Protein AF-A0A316L6I7-F1 (afdb_monomer)

Foldseek 3Di:
DVVVVVVVVVVVVVVVVVVVVVVVVVVVVVVLVVQVVVLVVLLFVLVLVCVVVVVDDAKDFLLSSVVVVSDDFRARPPVRHTDPRRFIWGDDPPGIDTDDPPDD

pLDDT: mean 89.16, std 12.12, range [33.31, 97.38]

Radius of gyration: 22.86 Å; Cα contacts (8 Å, |Δi|>4): 91; chains: 1; bounding box: 45×28×68 Å

Mean predicted aligned error: 7.5 Å

Solvent-accessible surface area (backbone atoms only — not comparable to full-atom values): 6026 Å² total; per-residue (Å²): 116,68,74,60,54,56,50,53,51,48,54,53,53,52,52,51,50,52,53,50,54,54,49,52,54,50,53,53,49,53,53,50,53,52,48,50,49,54,55,53,49,53,51,37,52,28,51,48,53,34,44,74,71,67,78,46,70,75,74,43,35,46,44,57,34,40,80,70,67,56,40,74,93,51,57,35,82,82,83,68,42,74,50,69,46,76,47,42,35,31,74,56,96,91,44,67,43,69,56,74,80,83,74,130

Secondary structure (DSSP, 8-state):
-HHHHHHHHHHHHHHHHHHHHHHHHHHHHHHHHHHHHHHHHHHHHHHHHHHHTTS--SSEEHHHHHHTTSS---B-TTT-SBP-TT-EEEEETTEEEEPPP---

Structure (mmCIF, N/CA/C/O backbone):
data_AF-A0A316L6I7-F1
#
_entry.id   AF-A0A316L6I7-F1
#
loop_
_atom_site.group_PDB
_atom_site.id
_atom_site.type_symbol
_atom_site.label_atom_id
_atom_site.label_alt_id
_atom_site.label_comp_id
_atom_site.label_asym_id
_atom_site.label_entity_id
_atom_site.label_seq_id
_atom_site.pdbx_PDB_ins_code
_atom_site.Cartn_x
_atom_site.Cartn_y
_atom_site.Cartn_z
_atom_site.occupancy
_atom_site.B_iso_or_equiv
_atom_site.auth_seq_id
_atom_site.auth_comp_id
_atom_site.auth_asym_id
_atom_site.auth_atom_id
_atom_site.pdbx_PDB_model_num
ATOM 1 N N . MET A 1 1 ? 29.129 5.924 -52.779 1.00 50.44 1 MET A N 1
ATOM 2 C CA . MET A 1 1 ? 27.791 6.337 -52.286 1.00 50.44 1 MET A CA 1
ATOM 3 C C . MET A 1 1 ? 27.074 5.269 -51.449 1.00 50.44 1 MET A C 1
ATOM 5 O O . MET A 1 1 ? 26.444 5.650 -50.474 1.00 50.44 1 MET A O 1
ATOM 9 N N . ALA A 1 2 ? 27.221 3.964 -51.723 1.00 57.81 2 ALA A N 1
ATOM 10 C CA . ALA A 1 2 ? 26.564 2.892 -50.949 1.00 57.81 2 ALA A CA 1
ATOM 11 C C . ALA A 1 2 ? 26.922 2.856 -49.442 1.00 57.81 2 ALA A C 1
ATOM 13 O O . ALA A 1 2 ? 26.045 2.737 -48.593 1.00 57.81 2 ALA A O 1
ATOM 14 N N . LYS A 1 3 ? 28.203 3.053 -49.088 1.00 58.34 3 LYS A N 1
ATOM 15 C CA . LYS A 1 3 ? 28.689 2.988 -47.693 1.00 58.34 3 LYS A CA 1
ATOM 16 C C . LYS A 1 3 ? 28.059 4.044 -46.764 1.00 58.34 3 LYS A C 1
ATOM 18 O O . LYS A 1 3 ? 27.843 3.774 -45.590 1.00 58.34 3 LYS A O 1
ATOM 23 N N . ARG A 1 4 ? 27.730 5.231 -47.297 1.00 61.41 4 ARG A N 1
ATOM 24 C CA . ARG A 1 4 ? 27.094 6.331 -46.546 1.00 61.41 4 ARG A CA 1
ATOM 25 C C . ARG A 1 4 ? 25.594 6.089 -46.344 1.00 61.41 4 ARG A C 1
ATOM 27 O O . ARG A 1 4 ? 25.068 6.426 -45.292 1.00 61.41 4 ARG A O 1
ATOM 34 N N . ASN A 1 5 ? 24.937 5.451 -47.316 1.00 67.00 5 ASN A N 1
ATOM 35 C CA . ASN A 1 5 ? 23.521 5.089 -47.234 1.00 67.00 5 ASN A CA 1
ATOM 36 C C . ASN A 1 5 ? 23.276 3.993 -46.184 1.00 67.00 5 ASN A C 1
ATOM 38 O O . ASN A 1 5 ? 22.356 4.102 -45.382 1.00 67.00 5 ASN A O 1
ATOM 42 N N . ASN A 1 6 ? 24.166 2.996 -46.118 1.00 74.75 6 ASN A N 1
ATOM 43 C CA . ASN A 1 6 ? 24.100 1.939 -45.103 1.00 74.75 6 ASN A CA 1
ATOM 44 C 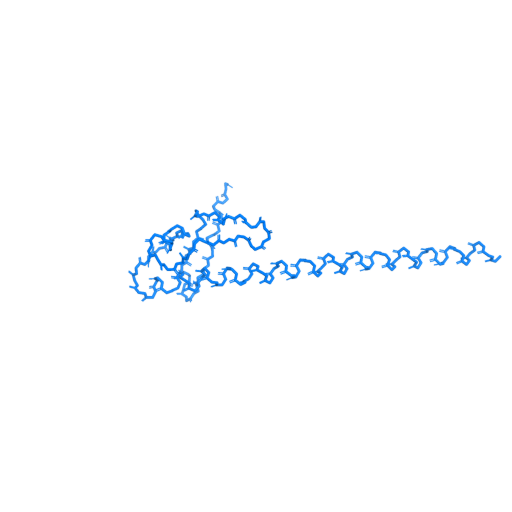C . ASN A 1 6 ? 24.364 2.468 -43.684 1.00 74.75 6 ASN A C 1
ATOM 46 O O . ASN A 1 6 ? 23.799 1.951 -42.726 1.00 74.75 6 ASN A O 1
ATOM 50 N N . LEU A 1 7 ? 25.191 3.511 -43.540 1.00 82.56 7 LEU A N 1
ATOM 51 C CA . LEU A 1 7 ? 25.463 4.141 -42.247 1.00 82.56 7 LEU A CA 1
ATOM 52 C C . LEU A 1 7 ? 24.261 4.953 -41.740 1.00 82.56 7 LEU A C 1
ATOM 54 O O . LEU A 1 7 ? 23.898 4.827 -40.576 1.00 82.56 7 LEU A O 1
ATOM 58 N N . ILE A 1 8 ? 23.601 5.720 -42.614 1.00 85.75 8 ILE A N 1
ATOM 59 C CA . ILE A 1 8 ? 22.376 6.463 -42.266 1.00 85.75 8 ILE A CA 1
ATOM 60 C C . ILE A 1 8 ? 21.237 5.495 -41.915 1.00 85.75 8 ILE A C 1
ATOM 62 O O . ILE A 1 8 ? 20.563 5.686 -40.905 1.00 85.75 8 ILE A O 1
ATOM 66 N N . LEU A 1 9 ? 21.065 4.427 -42.703 1.00 87.50 9 LEU A N 1
ATOM 67 C CA . LEU A 1 9 ? 20.079 3.380 -42.428 1.00 87.50 9 LEU A CA 1
ATOM 68 C C . LEU A 1 9 ? 20.345 2.699 -41.074 1.00 87.50 9 LEU A C 1
ATOM 70 O O . LEU A 1 9 ? 19.419 2.498 -40.296 1.00 87.50 9 LEU A O 1
ATOM 74 N N . SER A 1 10 ? 21.610 2.392 -40.772 1.00 86.50 10 SER A N 1
ATOM 75 C CA . SER A 1 10 ? 22.004 1.785 -39.496 1.00 86.50 10 SER A CA 1
ATOM 76 C C . SER A 1 10 ? 21.688 2.694 -38.303 1.00 86.50 10 SER A C 1
ATOM 78 O O . SER A 1 10 ? 21.069 2.246 -37.341 1.00 86.50 10 SER A O 1
ATOM 80 N N . ILE A 1 11 ? 22.015 3.990 -38.388 1.00 89.81 11 ILE A N 1
ATOM 81 C CA . ILE A 1 11 ? 21.686 4.966 -37.335 1.00 89.81 11 ILE A CA 1
ATOM 82 C C . ILE A 1 11 ? 20.171 5.041 -37.119 1.00 89.81 11 ILE A C 1
ATOM 84 O O . ILE A 1 11 ? 19.720 5.027 -35.977 1.00 89.81 11 ILE A O 1
ATOM 88 N N . PHE A 1 12 ? 19.386 5.071 -38.196 1.00 91.19 12 PHE A N 1
ATOM 89 C CA . PHE A 1 12 ? 17.926 5.120 -38.117 1.00 91.19 12 PHE A CA 1
ATOM 90 C C . PHE A 1 12 ? 17.318 3.867 -37.465 1.00 91.19 12 PHE A C 1
ATOM 92 O O . PHE A 1 12 ? 16.391 3.961 -36.664 1.00 91.19 12 PHE A O 1
ATOM 99 N N . LEU A 1 13 ? 17.859 2.682 -37.756 1.00 91.00 13 LEU A N 1
ATOM 100 C CA . LEU A 1 13 ? 17.411 1.441 -37.119 1.00 91.00 13 LEU A CA 1
ATOM 101 C C . LEU A 1 13 ? 17.773 1.398 -35.628 1.00 91.00 13 LEU A C 1
ATOM 103 O O . LEU A 1 13 ? 16.959 0.964 -34.814 1.00 91.00 13 LEU A O 1
ATOM 107 N N . ILE A 1 14 ? 18.960 1.888 -35.257 1.00 91.31 14 ILE A N 1
ATOM 108 C CA . ILE A 1 14 ? 19.386 1.976 -33.854 1.00 91.31 14 ILE A CA 1
ATOM 109 C C . ILE A 1 14 ? 18.479 2.935 -33.077 1.00 91.31 14 ILE A C 1
ATOM 111 O O . ILE A 1 14 ? 18.022 2.586 -31.988 1.00 91.31 14 ILE A O 1
ATOM 115 N N . THR A 1 15 ? 18.170 4.113 -33.626 1.00 88.88 15 THR A N 1
ATOM 116 C CA . THR A 1 15 ? 17.300 5.083 -32.945 1.00 88.88 15 THR A CA 1
ATOM 117 C C . THR A 1 15 ? 15.887 4.542 -32.761 1.00 88.88 15 THR A C 1
ATOM 119 O O . THR A 1 15 ? 15.358 4.627 -31.654 1.00 88.88 15 THR A O 1
ATOM 122 N N . ILE A 1 16 ? 15.297 3.915 -33.785 1.00 92.12 16 ILE A N 1
ATOM 123 C CA . ILE A 1 16 ? 13.991 3.247 -33.663 1.00 92.12 16 ILE A CA 1
ATOM 124 C C . ILE A 1 16 ? 14.025 2.178 -32.571 1.00 92.12 16 ILE A C 1
ATOM 126 O O . ILE A 1 16 ? 13.124 2.134 -31.737 1.00 92.12 16 ILE A O 1
ATOM 130 N N . SER A 1 17 ? 15.070 1.348 -32.541 1.00 89.38 17 SER A N 1
ATOM 131 C CA . SER A 1 17 ? 15.207 0.290 -31.537 1.00 89.38 17 SER A CA 1
ATOM 132 C C . SER A 1 17 ? 15.236 0.855 -30.110 1.00 89.38 17 SER A C 1
ATOM 134 O O . SER A 1 17 ? 14.528 0.363 -29.232 1.00 89.38 17 SER A O 1
ATOM 136 N N . ILE A 1 18 ? 15.957 1.960 -29.887 1.00 90.31 18 ILE A N 1
ATOM 137 C CA . ILE A 1 18 ? 15.984 2.655 -28.589 1.00 90.31 18 ILE A CA 1
ATOM 138 C C . ILE A 1 18 ? 14.588 3.172 -28.210 1.00 90.31 18 ILE A C 1
ATOM 140 O O . ILE A 1 18 ? 14.142 2.954 -27.083 1.00 90.31 18 ILE A O 1
ATOM 144 N N . PHE A 1 19 ? 13.868 3.818 -29.135 1.00 88.81 19 PHE A N 1
ATOM 145 C CA . PHE A 1 19 ? 12.515 4.318 -28.859 1.00 88.81 19 PHE A CA 1
ATOM 146 C C . PHE A 1 19 ? 11.520 3.194 -28.548 1.00 88.81 19 PHE A C 1
ATOM 148 O O . PHE A 1 19 ? 10.697 3.348 -27.644 1.00 88.81 19 PHE A O 1
ATOM 155 N N . LEU A 1 20 ? 11.618 2.055 -29.239 1.00 88.88 20 LEU A N 1
ATOM 156 C CA . LEU A 1 20 ? 10.786 0.882 -28.965 1.00 88.88 20 LEU A CA 1
ATOM 157 C C . LEU A 1 20 ? 11.048 0.322 -27.560 1.00 88.88 20 LEU A C 1
ATOM 159 O O . LEU A 1 20 ? 10.097 0.083 -26.816 1.00 88.88 20 LEU A O 1
ATOM 163 N N . LEU A 1 21 ? 12.316 0.183 -27.158 1.00 87.38 21 LEU A N 1
ATOM 164 C CA . LEU A 1 21 ? 12.684 -0.296 -25.819 1.00 87.38 21 LEU A CA 1
ATOM 165 C C . LEU A 1 21 ? 12.166 0.632 -24.709 1.00 8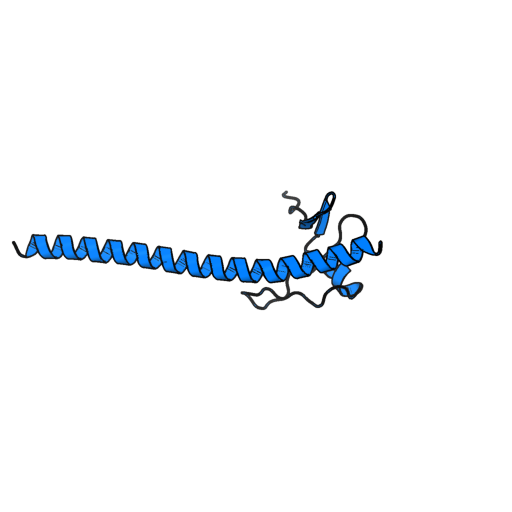7.38 21 LEU A C 1
ATOM 167 O O . LEU A 1 21 ? 11.619 0.160 -23.709 1.00 87.38 21 LEU A O 1
ATOM 171 N N . LEU A 1 22 ? 12.288 1.951 -24.892 1.00 86.50 22 LEU A N 1
ATOM 172 C CA . LEU A 1 22 ? 11.763 2.935 -23.939 1.00 86.50 22 LEU A CA 1
ATOM 173 C C . LEU A 1 22 ? 10.233 2.878 -23.839 1.00 86.50 22 LEU A C 1
ATOM 175 O O . LEU A 1 22 ? 9.690 2.947 -22.733 1.00 86.50 22 LEU A O 1
ATOM 179 N N . GLY A 1 23 ? 9.546 2.723 -24.974 1.00 85.00 23 GLY A N 1
ATOM 180 C CA . GLY A 1 23 ? 8.091 2.592 -25.030 1.00 85.00 23 GLY A CA 1
ATOM 181 C C . GLY A 1 23 ? 7.589 1.369 -24.263 1.00 85.00 23 GLY A C 1
ATOM 182 O O . GLY A 1 23 ? 6.742 1.508 -23.383 1.00 85.00 23 GLY A O 1
ATOM 183 N N . ILE A 1 24 ? 8.172 0.195 -24.526 1.00 86.38 24 ILE A N 1
ATOM 184 C CA . ILE A 1 24 ? 7.809 -1.064 -23.853 1.00 86.38 24 ILE A CA 1
ATOM 185 C C . ILE A 1 24 ? 8.008 -0.946 -22.337 1.00 86.38 24 ILE A C 1
ATOM 187 O O . ILE A 1 24 ? 7.108 -1.284 -21.568 1.00 86.38 24 ILE A O 1
ATOM 191 N N . ASN A 1 25 ? 9.152 -0.410 -21.898 1.00 85.94 25 ASN A N 1
ATOM 192 C CA . ASN A 1 25 ? 9.441 -0.244 -20.474 1.00 85.94 25 ASN A CA 1
ATOM 193 C C . ASN A 1 25 ? 8.416 0.671 -19.783 1.00 85.94 25 ASN A C 1
ATOM 195 O O . ASN A 1 25 ? 7.951 0.370 -18.685 1.00 85.94 25 ASN A O 1
ATOM 199 N N . LYS A 1 26 ? 8.019 1.773 -20.435 1.00 87.62 26 LYS A N 1
ATOM 200 C CA . LYS A 1 26 ? 6.988 2.672 -19.902 1.00 87.62 26 LYS A CA 1
ATOM 201 C C . LYS A 1 26 ? 5.632 1.979 -19.787 1.00 87.62 26 LYS A C 1
ATOM 203 O O . LYS A 1 26 ? 4.971 2.140 -18.768 1.00 87.62 26 LYS A O 1
ATOM 208 N N . THR A 1 27 ? 5.230 1.209 -20.795 1.00 88.62 27 THR A N 1
ATOM 209 C CA . THR A 1 27 ? 3.951 0.487 -20.779 1.00 88.62 27 THR A CA 1
ATOM 210 C C . THR A 1 27 ? 3.903 -0.575 -19.684 1.00 88.62 27 THR A C 1
ATOM 212 O O . THR A 1 27 ? 2.892 -0.680 -18.997 1.00 88.62 27 THR A O 1
ATOM 215 N N . ILE A 1 28 ? 4.987 -1.330 -19.480 1.00 85.19 28 ILE A N 1
ATOM 216 C CA . ILE A 1 28 ? 5.059 -2.334 -18.407 1.00 85.19 28 ILE A CA 1
ATOM 217 C C . ILE A 1 28 ? 4.950 -1.659 -17.036 1.00 85.19 28 ILE A C 1
ATOM 219 O O . ILE A 1 28 ? 4.161 -2.098 -16.203 1.00 85.19 28 ILE A O 1
ATOM 223 N N . LYS A 1 29 ? 5.686 -0.562 -16.822 1.00 86.81 29 LYS A N 1
ATOM 224 C CA . LYS A 1 29 ? 5.612 0.207 -15.572 1.00 86.81 29 LYS A CA 1
ATOM 225 C C . LYS A 1 29 ? 4.215 0.773 -15.323 1.00 86.81 29 LYS A C 1
ATOM 227 O O . LYS A 1 29 ? 3.683 0.572 -14.244 1.00 86.81 29 LYS A O 1
ATOM 232 N N . ASP A 1 30 ? 3.590 1.392 -16.325 1.00 90.88 30 ASP A N 1
ATOM 233 C CA . ASP A 1 30 ? 2.223 1.926 -16.200 1.00 90.88 30 ASP A CA 1
ATOM 234 C C . ASP A 1 30 ? 1.201 0.826 -15.877 1.00 90.88 30 ASP A C 1
ATOM 236 O O . ASP A 1 30 ? 0.315 1.009 -15.043 1.00 90.88 30 ASP A O 1
ATOM 240 N N . HIS A 1 31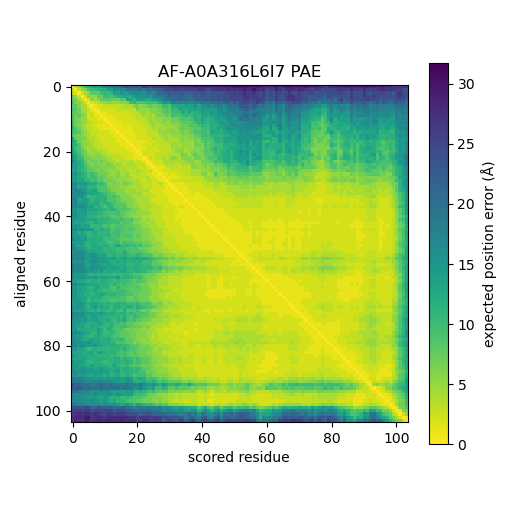 ? 1.345 -0.348 -16.495 1.00 87.94 31 HIS A N 1
ATOM 241 C CA . HIS A 1 31 ? 0.490 -1.493 -16.205 1.00 87.94 31 HIS A CA 1
ATOM 242 C C . HIS A 1 31 ? 0.650 -1.971 -14.753 1.00 87.94 31 HIS A C 1
ATOM 244 O O . HIS A 1 31 ? -0.345 -2.173 -14.058 1.00 87.94 31 HIS A O 1
ATOM 250 N N . HIS A 1 32 ? 1.890 -2.105 -14.283 1.00 90.56 32 HIS A N 1
ATOM 251 C CA . HIS A 1 32 ? 2.206 -2.472 -12.903 1.00 90.56 32 HIS A CA 1
ATOM 252 C C . HIS A 1 32 ? 1.698 -1.433 -11.892 1.00 90.56 32 HIS A C 1
ATOM 254 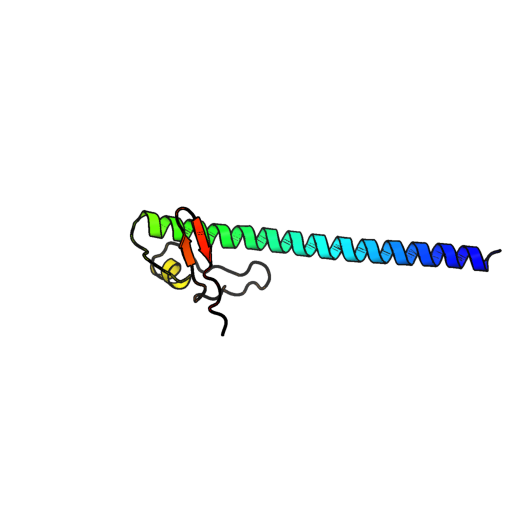O O . HIS A 1 32 ? 1.018 -1.795 -10.932 1.00 90.56 32 HIS A O 1
ATOM 260 N N . ASP A 1 33 ? 1.922 -0.143 -12.143 1.00 91.00 33 ASP A N 1
ATOM 261 C CA . ASP A 1 33 ? 1.458 0.947 -11.277 1.00 91.00 33 ASP A CA 1
ATOM 262 C C . ASP A 1 33 ? -0.071 0.959 -11.156 1.00 91.00 33 ASP A C 1
ATOM 264 O O . ASP A 1 33 ? -0.624 1.143 -10.067 1.00 91.00 33 ASP A O 1
ATOM 268 N N . ARG A 1 34 ? -0.782 0.704 -12.261 1.00 93.19 34 ARG A N 1
ATOM 269 C CA . ARG A 1 34 ? -2.247 0.584 -12.264 1.00 93.19 34 ARG A CA 1
ATOM 270 C C . ARG A 1 34 ? -2.727 -0.594 -11.431 1.00 93.19 34 ARG A C 1
ATOM 272 O O . ARG A 1 34 ? -3.689 -0.451 -10.678 1.00 93.19 34 ARG A O 1
ATOM 279 N N . GLN A 1 35 ? -2.061 -1.739 -11.542 1.00 91.94 35 GLN A N 1
ATOM 280 C CA . GLN A 1 35 ? -2.392 -2.913 -10.743 1.00 91.94 35 GLN A CA 1
ATOM 281 C C . GLN A 1 35 ? -2.177 -2.661 -9.246 1.00 91.94 35 GLN A C 1
ATOM 283 O O . GLN A 1 35 ? -3.081 -2.927 -8.451 1.00 91.94 35 GLN A O 1
ATOM 288 N N . TYR A 1 36 ? -1.042 -2.072 -8.862 1.00 93.69 36 TYR A N 1
ATOM 289 C CA . TYR A 1 36 ? -0.790 -1.684 -7.473 1.00 93.69 36 TYR A CA 1
ATOM 290 C C . TYR A 1 36 ? -1.796 -0.659 -6.962 1.00 93.69 36 TYR A C 1
ATOM 292 O O . TYR A 1 36 ? -2.283 -0.783 -5.842 1.00 93.69 36 TYR A O 1
ATOM 300 N N . THR A 1 37 ? -2.168 0.319 -7.791 1.00 94.69 37 THR A N 1
ATOM 301 C CA . THR A 1 37 ? -3.164 1.336 -7.431 1.00 94.69 37 THR A CA 1
ATOM 302 C C . THR A 1 37 ? -4.484 0.701 -7.001 1.00 94.69 37 THR A C 1
ATOM 304 O O . THR A 1 37 ? -5.065 1.116 -6.001 1.00 94.69 37 THR A O 1
ATOM 307 N N . VAL A 1 38 ? -4.955 -0.331 -7.707 1.00 94.25 38 VAL A N 1
ATOM 308 C CA . VAL A 1 38 ? -6.191 -1.042 -7.342 1.00 94.25 38 VAL A CA 1
ATOM 309 C C . VAL A 1 38 ? -6.060 -1.716 -5.976 1.00 94.25 38 VAL A C 1
ATOM 311 O O . VAL A 1 38 ? -6.932 -1.540 -5.123 1.00 94.25 38 VAL A O 1
ATOM 314 N N . VAL A 1 39 ? -4.968 -2.450 -5.750 1.00 95.62 39 VAL A N 1
ATOM 315 C CA . VAL A 1 39 ? -4.736 -3.168 -4.488 1.00 95.62 39 VAL A CA 1
ATOM 316 C C . VAL A 1 39 ? -4.606 -2.187 -3.321 1.00 95.62 39 VAL A C 1
ATOM 318 O O . VAL A 1 39 ? -5.313 -2.313 -2.323 1.00 95.62 39 VAL A O 1
ATOM 321 N N . TYR A 1 40 ? -3.789 -1.146 -3.466 1.00 95.00 40 TYR A N 1
ATOM 322 C CA . TYR A 1 40 ? -3.591 -0.137 -2.428 1.00 95.00 40 TYR A CA 1
ATOM 323 C C . TYR A 1 40 ? -4.843 0.688 -2.139 1.00 95.00 40 TYR A C 1
ATOM 325 O O . TYR A 1 40 ? -5.095 1.019 -0.981 1.00 95.00 40 TYR A O 1
ATOM 333 N N . ASN A 1 41 ? -5.667 0.983 -3.144 1.00 95.81 41 ASN A N 1
ATOM 334 C CA . ASN A 1 41 ? -6.950 1.640 -2.910 1.00 95.81 41 ASN A CA 1
ATOM 335 C C . ASN A 1 41 ? -7.912 0.735 -2.134 1.00 95.81 41 ASN A C 1
ATOM 337 O O . ASN A 1 41 ? -8.580 1.217 -1.223 1.00 95.81 41 ASN A O 1
ATOM 341 N N . LYS A 1 42 ? -7.943 -0.573 -2.430 1.00 95.81 42 LYS A N 1
ATOM 342 C CA . LYS A 1 42 ? -8.743 -1.539 -1.659 1.00 95.81 42 LYS A CA 1
ATOM 343 C C . LYS A 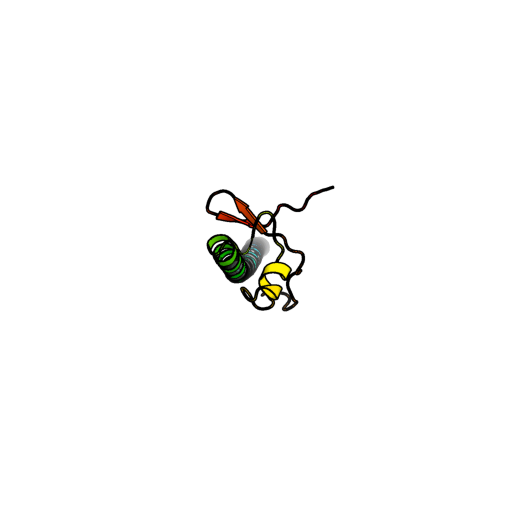1 42 ? -8.317 -1.556 -0.187 1.00 95.81 42 LYS A C 1
ATOM 345 O O . LYS A 1 42 ? -9.174 -1.481 0.689 1.00 95.81 42 LYS A O 1
ATOM 350 N N . ILE A 1 43 ? -7.010 -1.582 0.078 1.00 97.06 43 ILE A N 1
ATOM 351 C CA . ILE A 1 43 ? -6.457 -1.530 1.441 1.00 97.06 43 ILE A CA 1
ATOM 352 C C . ILE A 1 43 ? -6.864 -0.229 2.149 1.00 97.06 43 ILE A C 1
ATOM 354 O O . ILE A 1 43 ? -7.362 -0.258 3.274 1.00 97.06 43 ILE A O 1
ATOM 358 N N . LYS A 1 44 ? -6.696 0.922 1.487 1.00 96.50 44 LYS A N 1
ATOM 359 C CA . LYS A 1 44 ? -7.037 2.232 2.062 1.00 96.50 44 LYS A CA 1
ATOM 360 C C . LYS A 1 44 ? -8.524 2.377 2.365 1.00 96.50 44 LYS A C 1
ATOM 362 O O . LYS A 1 44 ? -8.871 2.929 3.406 1.00 96.50 44 LYS A O 1
ATOM 367 N N . GLU A 1 45 ? -9.406 1.884 1.498 1.00 96.25 45 GLU A N 1
ATOM 368 C CA . GLU A 1 45 ? -10.850 1.917 1.754 1.00 96.25 45 GLU A CA 1
ATOM 369 C C . GLU A 1 45 ? -11.248 0.977 2.905 1.00 96.25 45 GLU A C 1
ATOM 371 O O . GLU A 1 45 ? -12.078 1.358 3.731 1.00 96.25 45 GLU A O 1
ATOM 376 N N . ALA A 1 46 ? -10.609 -0.192 3.038 1.00 97.06 46 ALA A N 1
ATOM 377 C CA . ALA A 1 46 ? -10.805 -1.079 4.188 1.00 97.06 46 ALA A CA 1
ATOM 378 C C . ALA A 1 46 ? -10.383 -0.408 5.508 1.00 97.06 46 ALA A C 1
ATOM 380 O O . ALA A 1 46 ? -11.157 -0.368 6.467 1.00 97.06 46 ALA A O 1
ATOM 381 N N . ALA A 1 47 ? -9.199 0.208 5.534 1.00 96.88 47 ALA A N 1
ATOM 382 C CA . ALA A 1 47 ? -8.728 0.982 6.680 1.00 96.88 47 ALA A CA 1
ATOM 383 C C . ALA A 1 47 ? -9.673 2.139 7.020 1.00 96.88 47 ALA A C 1
ATOM 385 O O . ALA A 1 47 ? -10.061 2.320 8.173 1.00 96.88 47 ALA A O 1
ATOM 386 N N . LYS A 1 48 ? -10.107 2.900 6.012 1.00 96.44 48 LYS A N 1
ATOM 387 C CA . LYS A 1 48 ? -11.060 4.001 6.179 1.00 96.44 48 LYS A CA 1
ATOM 388 C C . LYS A 1 48 ? -12.367 3.529 6.805 1.00 96.44 48 LYS A C 1
ATOM 390 O O . LYS A 1 48 ? -12.855 4.195 7.715 1.00 96.44 48 LYS A O 1
ATOM 395 N N . ALA A 1 49 ? -12.906 2.392 6.365 1.00 96.44 49 ALA A N 1
ATOM 396 C CA . ALA A 1 49 ? -14.092 1.797 6.968 1.00 96.44 49 ALA A CA 1
ATOM 397 C C . ALA A 1 49 ? -13.857 1.435 8.447 1.00 96.44 49 ALA A C 1
ATOM 399 O O . ALA A 1 49 ? -14.713 1.730 9.282 1.00 96.44 49 ALA A O 1
ATOM 400 N N . CYS A 1 50 ? -12.685 0.886 8.785 1.00 96.88 50 CYS A N 1
ATOM 401 C CA . CYS A 1 50 ? -12.324 0.572 10.169 1.00 96.88 50 CYS A CA 1
ATOM 402 C C . CYS A 1 50 ? -12.241 1.829 11.058 1.00 96.88 50 CYS A C 1
ATOM 404 O O . CYS A 1 50 ? -12.843 1.877 12.133 1.00 96.88 50 CYS A O 1
ATOM 406 N N . TYR A 1 51 ? -11.578 2.895 10.589 1.00 96.00 51 TYR A N 1
ATOM 407 C CA . TYR A 1 51 ? -11.516 4.173 11.314 1.00 96.00 51 TYR A CA 1
ATOM 408 C C . TYR A 1 51 ? -12.885 4.856 11.435 1.00 96.00 51 TYR A C 1
ATOM 410 O O . TYR A 1 51 ? -13.160 5.512 12.436 1.00 96.00 51 TYR A O 1
ATOM 418 N N . GLN A 1 52 ? -13.748 4.749 10.420 1.00 94.69 52 GLN A N 1
ATOM 419 C CA . GLN A 1 52 ? -15.092 5.340 10.452 1.00 94.69 52 GLN A CA 1
ATOM 420 C C . GLN A 1 52 ? -16.000 4.680 11.490 1.00 94.69 52 GLN A C 1
ATOM 422 O O . GLN A 1 52 ? -16.844 5.357 12.072 1.00 94.69 52 GLN A O 1
ATOM 427 N N . LYS A 1 53 ? -15.811 3.382 11.735 1.00 95.94 53 LYS A N 1
ATOM 428 C CA . LYS A 1 53 ? -16.522 2.630 12.775 1.00 95.94 53 LYS A CA 1
ATOM 429 C C . LYS A 1 53 ? -15.876 2.739 14.161 1.00 95.94 53 LYS A C 1
ATOM 431 O O . LYS A 1 53 ? -16.378 2.126 15.094 1.00 95.94 53 LYS A O 1
ATOM 436 N N . ALA A 1 54 ? -14.799 3.519 14.296 1.00 93.94 54 ALA A N 1
ATOM 437 C CA . ALA A 1 54 ? -14.003 3.635 15.521 1.00 93.94 54 ALA A CA 1
ATOM 438 C C . ALA A 1 54 ? -13.460 2.282 16.036 1.00 93.94 54 ALA A C 1
ATOM 440 O O . ALA A 1 54 ? -13.246 2.100 17.229 1.00 93.94 54 ALA A O 1
ATOM 441 N N . GLU A 1 55 ? -13.225 1.324 15.132 1.00 95.50 55 GLU A N 1
ATOM 442 C CA . GLU A 1 55 ? -12.634 0.015 15.457 1.00 95.50 55 GLU A CA 1
ATOM 443 C C . GLU A 1 55 ? -11.108 -0.010 15.259 1.00 95.50 55 GLU A C 1
ATOM 445 O O . GLU A 1 55 ? -10.436 -0.951 15.698 1.00 95.50 55 GLU A O 1
ATOM 450 N N . CYS A 1 56 ? -10.576 1.024 14.602 1.00 94.75 56 CYS A N 1
ATOM 451 C CA . CYS A 1 56 ? -9.158 1.298 14.408 1.00 94.75 56 CYS A CA 1
ATOM 452 C C . CYS A 1 56 ? -8.836 2.706 14.920 1.00 94.75 56 CYS A C 1
ATOM 454 O O . CYS A 1 56 ? -9.576 3.653 14.640 1.00 94.75 56 CYS A O 1
ATOM 456 N N . GLU A 1 57 ? -7.708 2.851 15.613 1.00 93.50 57 GLU A N 1
ATOM 457 C CA . GLU A 1 57 ? -7.184 4.121 16.121 1.00 93.50 57 GLU A CA 1
ATOM 458 C C . GLU A 1 57 ? -5.662 4.155 15.954 1.00 93.50 57 GLU A C 1
ATOM 460 O O . GLU A 1 57 ? -5.010 3.117 16.013 1.00 93.50 57 GLU A O 1
ATOM 465 N N . GLY A 1 58 ? -5.093 5.347 15.752 1.00 93.50 58 GLY A N 1
ATOM 466 C CA . GLY A 1 58 ? -3.647 5.507 15.575 1.00 93.50 58 GLY A CA 1
ATOM 467 C C . GLY A 1 58 ? -3.106 4.826 14.314 1.00 93.50 58 GLY A C 1
ATOM 468 O O . GLY A 1 58 ? -3.789 4.772 13.291 1.00 93.50 58 GLY A O 1
ATOM 469 N N . GLU A 1 59 ? -1.864 4.352 14.391 1.00 95.81 59 GLU A N 1
ATOM 470 C CA . GLU A 1 59 ? -1.232 3.520 13.362 1.00 95.81 59 GLU A CA 1
ATOM 471 C C . GLU A 1 59 ? -1.768 2.085 13.465 1.00 95.81 59 GLU A C 1
ATOM 473 O O . GLU A 1 59 ? -1.797 1.508 14.552 1.00 95.81 59 GLU A O 1
ATOM 478 N N . ILE A 1 60 ? -2.178 1.514 12.334 1.00 96.38 60 ILE A N 1
ATOM 479 C CA . ILE A 1 60 ? -2.623 0.121 12.226 1.00 96.38 60 ILE A CA 1
ATOM 480 C C . ILE A 1 60 ? -1.807 -0.602 11.165 1.00 96.38 60 ILE A C 1
ATOM 482 O O . ILE A 1 60 ? -1.263 0.010 10.249 1.00 96.38 60 ILE A O 1
ATOM 486 N N . THR A 1 61 ? -1.754 -1.916 11.248 1.00 97.38 61 THR A N 1
ATOM 487 C CA . THR A 1 61 ? -1.120 -2.776 10.255 1.00 97.38 61 THR A CA 1
ATOM 488 C C . THR A 1 61 ? -2.153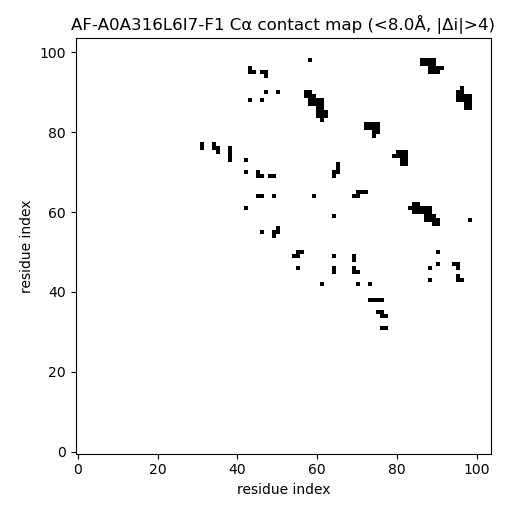 -3.394 9.322 1.00 97.38 61 THR A C 1
ATOM 490 O O . THR A 1 61 ? -3.353 -3.444 9.603 1.00 97.38 61 THR A O 1
ATOM 493 N N . LEU A 1 62 ? -1.680 -3.916 8.197 1.00 96.69 62 LEU A N 1
ATOM 494 C CA . LEU A 1 62 ? -2.497 -4.711 7.291 1.00 96.69 62 LEU A CA 1
ATOM 495 C C . LEU A 1 62 ? -3.069 -5.953 8.000 1.00 96.69 62 LEU A C 1
ATOM 497 O O . LEU A 1 62 ? -4.229 -6.305 7.785 1.00 96.69 62 LEU A O 1
ATOM 501 N N . LYS A 1 63 ? -2.297 -6.547 8.920 1.00 96.81 63 LYS A N 1
ATOM 502 C CA . LYS A 1 63 ? -2.749 -7.630 9.797 1.00 96.81 63 LYS A CA 1
ATOM 503 C C . LYS A 1 63 ? -3.964 -7.243 10.644 1.00 96.81 63 LYS A C 1
ATOM 505 O O . LYS A 1 63 ? -4.891 -8.041 10.746 1.00 96.81 63 LYS A O 1
ATOM 510 N N . ASP A 1 64 ? -4.002 -6.031 11.196 1.00 96.81 64 ASP A N 1
ATOM 511 C CA . ASP A 1 64 ? -5.147 -5.574 11.995 1.00 96.81 64 ASP A CA 1
ATOM 512 C C . ASP A 1 64 ? -6.443 -5.557 11.174 1.00 96.81 64 ASP A C 1
ATOM 514 O O . ASP A 1 64 ? -7.513 -5.889 11.685 1.00 96.81 64 ASP A O 1
ATOM 518 N N . LEU A 1 65 ? -6.356 -5.213 9.885 1.00 97.31 65 LEU A N 1
ATOM 519 C CA . LEU A 1 65 ? -7.505 -5.236 8.977 1.00 97.31 65 LEU A CA 1
ATOM 520 C C . LEU A 1 65 ? -7.974 -6.660 8.673 1.00 97.31 65 LEU A C 1
ATOM 522 O O . LEU A 1 65 ? -9.182 -6.877 8.562 1.00 97.31 65 LEU A O 1
ATOM 526 N N . TYR A 1 66 ? -7.046 -7.612 8.562 1.00 97.00 66 TYR A N 1
ATOM 527 C CA . TYR A 1 66 ? -7.363 -9.029 8.378 1.00 97.00 66 TYR A CA 1
ATOM 528 C C . TYR A 1 66 ? -8.046 -9.608 9.614 1.00 97.00 66 TYR A C 1
ATOM 530 O O . TYR A 1 66 ? -9.133 -10.175 9.520 1.00 97.00 66 TYR A O 1
ATOM 538 N N . ASP A 1 67 ? -7.445 -9.400 10.786 1.00 97.12 67 ASP A N 1
ATOM 539 C CA . ASP A 1 67 ? -7.924 -9.946 12.056 1.00 97.12 67 ASP A CA 1
ATOM 540 C C . ASP A 1 67 ? -9.3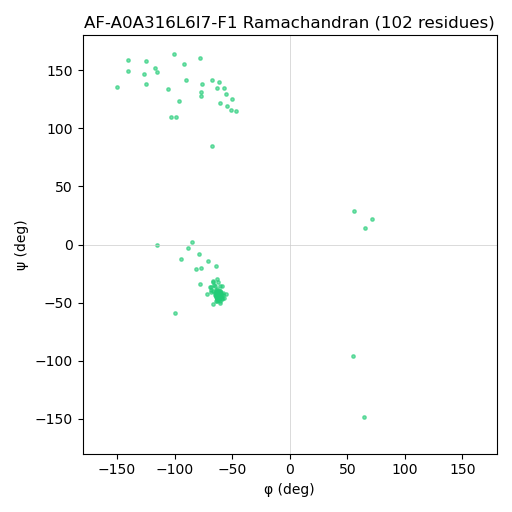15 -9.384 12.422 1.00 97.12 67 ASP A C 1
ATOM 542 O O . ASP A 1 67 ? -10.130 -10.072 13.037 1.00 97.12 67 ASP A O 1
ATOM 546 N N . LYS A 1 68 ? -9.621 -8.150 11.994 1.00 96.19 68 LYS A N 1
ATOM 547 C CA . LYS A 1 68 ? -10.937 -7.504 12.155 1.00 96.19 68 LYS A CA 1
ATOM 548 C C . LYS A 1 68 ? -11.919 -7.791 11.007 1.00 96.19 68 LYS A C 1
ATOM 550 O O . LYS A 1 68 ? -13.056 -7.327 11.058 1.00 96.19 68 LYS A O 1
ATOM 555 N N . GLY A 1 69 ? -11.506 -8.523 9.972 1.00 96.62 69 GLY A N 1
ATOM 556 C CA . GLY A 1 69 ? -12.362 -8.912 8.846 1.00 96.62 69 GLY A CA 1
ATOM 557 C C . GLY A 1 69 ? -12.737 -7.774 7.888 1.00 96.62 69 GLY A C 1
ATOM 558 O O . GLY A 1 69 ? -13.744 -7.871 7.189 1.00 96.62 69 GLY A O 1
ATOM 559 N N . TYR A 1 70 ? -11.958 -6.689 7.844 1.00 96.25 70 TYR A N 1
ATOM 560 C CA . TYR A 1 70 ? -12.157 -5.591 6.883 1.00 96.25 70 TYR A CA 1
ATOM 561 C C . TYR A 1 70 ? -11.566 -5.885 5.509 1.00 96.25 70 TYR A C 1
ATOM 563 O O . TYR A 1 70 ? -11.926 -5.233 4.524 1.00 96.25 70 TYR A O 1
ATOM 571 N N . LEU A 1 71 ? -10.619 -6.814 5.448 1.00 96.56 71 LEU A N 1
ATOM 572 C CA . LEU A 1 71 ? -9.837 -7.094 4.263 1.00 96.56 71 LEU A CA 1
ATOM 573 C C . LEU A 1 71 ? -9.429 -8.571 4.271 1.00 96.56 71 LEU A C 1
ATOM 575 O O . LEU A 1 71 ? -8.997 -9.082 5.297 1.00 96.56 71 LEU A O 1
ATOM 579 N N . ASP A 1 72 ? -9.551 -9.245 3.133 1.00 94.81 72 ASP A N 1
ATOM 580 C CA . ASP A 1 72 ? -8.909 -10.547 2.923 1.00 94.81 72 ASP A CA 1
ATOM 581 C C . ASP A 1 72 ? -7.419 -10.354 2.619 1.00 94.81 72 ASP A C 1
ATOM 583 O O . ASP A 1 72 ? -7.030 -9.281 2.157 1.00 94.81 72 ASP A O 1
ATOM 587 N N . GLU A 1 73 ? -6.600 -11.395 2.786 1.00 94.88 73 GLU A N 1
ATOM 588 C CA . GLU A 1 73 ? -5.163 -11.339 2.493 1.00 94.88 73 GLU A CA 1
ATOM 589 C C . GLU A 1 73 ? -4.880 -10.677 1.129 1.00 94.88 73 GLU A C 1
ATOM 591 O O . GLU A 1 73 ? -5.303 -11.142 0.066 1.00 94.88 73 GLU A O 1
ATOM 596 N N . ALA A 1 74 ? -4.211 -9.525 1.172 1.00 94.94 74 ALA A N 1
ATOM 597 C CA . ALA A 1 74 ? -3.873 -8.756 -0.007 1.00 94.94 74 ALA A CA 1
ATOM 598 C C . ALA A 1 74 ? -2.681 -9.405 -0.710 1.00 94.94 74 ALA A C 1
ATOM 600 O O . ALA A 1 74 ? -1.641 -9.650 -0.104 1.00 94.94 74 ALA A O 1
ATOM 601 N N . ILE A 1 75 ? -2.840 -9.649 -2.006 1.00 95.56 75 ILE A N 1
ATOM 602 C CA . ILE A 1 75 ? -1.837 -10.306 -2.840 1.00 95.56 75 ILE A CA 1
ATOM 603 C C . ILE A 1 75 ? -1.166 -9.267 -3.730 1.00 95.56 75 ILE A C 1
ATOM 605 O O . ILE A 1 75 ? -1.848 -8.459 -4.373 1.00 95.56 75 ILE A O 1
ATOM 609 N N . ASP A 1 76 ? 0.162 -9.309 -3.795 1.00 94.31 76 ASP A N 1
ATOM 610 C CA . ASP A 1 76 ? 0.936 -8.501 -4.722 1.00 94.31 76 ASP A CA 1
ATOM 611 C C . ASP A 1 76 ? 0.516 -8.862 -6.160 1.00 94.31 76 ASP A C 1
ATOM 613 O O . ASP A 1 76 ? 0.583 -10.028 -6.577 1.00 94.31 76 ASP A O 1
ATOM 617 N N . PRO A 1 77 ? 0.040 -7.890 -6.952 1.00 91.75 77 PRO A N 1
ATOM 618 C CA . PRO A 1 77 ? -0.530 -8.185 -8.253 1.00 91.75 77 PRO A CA 1
ATOM 619 C C . PRO A 1 77 ? 0.516 -8.626 -9.287 1.00 91.75 77 PRO A C 1
ATOM 621 O O . PRO A 1 77 ? 0.121 -9.170 -10.323 1.00 91.75 77 PRO A 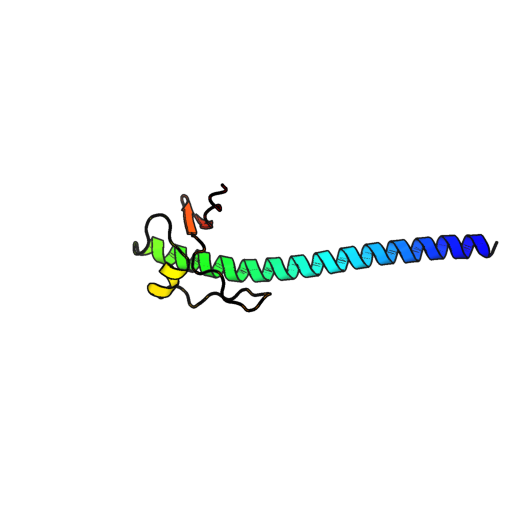O 1
ATOM 624 N N . ILE A 1 78 ? 1.808 -8.435 -9.020 1.00 91.62 78 ILE A N 1
ATOM 625 C CA . ILE A 1 78 ? 2.925 -8.808 -9.889 1.00 91.62 78 ILE A CA 1
ATOM 626 C C . ILE A 1 78 ? 3.537 -10.126 -9.426 1.00 91.62 78 ILE A C 1
ATOM 628 O O . ILE A 1 78 ? 3.546 -11.082 -10.202 1.00 91.62 78 ILE A O 1
ATOM 632 N N . THR A 1 79 ? 4.026 -10.195 -8.184 1.00 94.75 79 THR A N 1
ATOM 633 C CA . THR A 1 79 ? 4.743 -11.375 -7.666 1.00 94.75 79 THR A CA 1
ATOM 634 C C . THR A 1 79 ? 3.803 -12.515 -7.292 1.00 94.75 79 THR A C 1
ATOM 636 O O . THR A 1 79 ? 4.228 -13.666 -7.278 1.00 94.75 79 THR A O 1
ATOM 639 N N . LYS A 1 80 ? 2.515 -12.215 -7.067 1.00 94.50 80 LYS A N 1
ATOM 640 C CA . LYS A 1 80 ? 1.488 -13.159 -6.590 1.00 94.50 80 LYS A CA 1
ATOM 641 C C . LYS A 1 80 ? 1.732 -13.681 -5.176 1.00 94.50 80 LYS A C 1
ATOM 643 O O . LYS A 1 80 ? 1.075 -14.633 -4.762 1.00 94.50 80 LYS A O 1
ATOM 648 N N . GLU A 1 81 ? 2.634 -13.047 -4.442 1.00 95.75 81 GLU A N 1
ATOM 649 C CA . GLU A 1 81 ? 2.902 -13.351 -3.043 1.00 95.75 81 GLU A CA 1
ATOM 650 C C . GLU A 1 81 ? 2.028 -12.478 -2.129 1.00 95.75 81 GLU A C 1
ATOM 652 O O . GLU A 1 81 ? 1.586 -11.400 -2.545 1.00 95.75 81 GLU A O 1
ATOM 657 N N . PRO A 1 82 ? 1.748 -12.916 -0.890 1.00 95.62 82 PRO A N 1
ATOM 658 C CA . PRO A 1 82 ? 1.091 -12.071 0.097 1.00 95.62 82 PRO A CA 1
ATOM 659 C C . PRO A 1 82 ? 1.884 -10.785 0.344 1.00 95.62 82 PRO A C 1
ATOM 661 O O . PRO A 1 82 ? 3.103 -10.815 0.514 1.00 95.62 82 PRO A O 1
ATOM 664 N N . ILE A 1 83 ? 1.185 -9.652 0.387 1.00 94.38 83 ILE A N 1
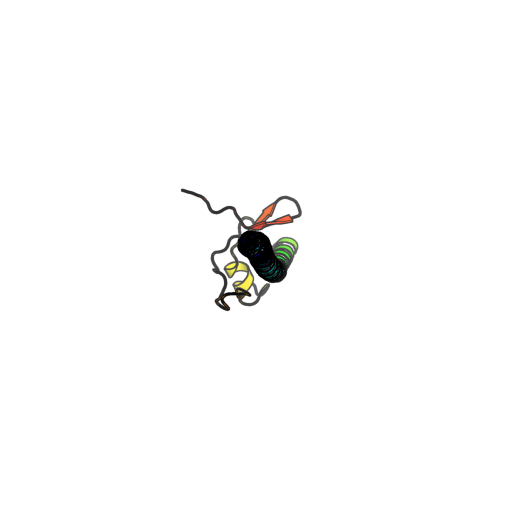ATOM 665 C CA . ILE A 1 83 ? 1.775 -8.380 0.807 1.00 94.38 83 ILE A CA 1
ATOM 666 C C . ILE A 1 83 ? 2.109 -8.474 2.294 1.00 94.38 83 ILE A C 1
ATOM 668 O O . ILE A 1 83 ? 1.331 -9.031 3.073 1.00 94.38 83 ILE A O 1
ATOM 672 N N . ASP A 1 84 ? 3.246 -7.894 2.682 1.00 94.88 84 ASP A N 1
ATOM 673 C CA . ASP A 1 84 ? 3.696 -7.886 4.069 1.00 94.88 84 ASP A CA 1
ATOM 674 C C . ASP A 1 84 ? 2.587 -7.390 5.009 1.00 94.88 84 ASP A C 1
ATOM 676 O O . ASP A 1 84 ? 2.140 -6.243 4.959 1.00 94.88 84 ASP A O 1
ATOM 680 N N . SER A 1 85 ? 2.146 -8.287 5.889 1.00 95.00 85 SER A N 1
ATOM 681 C CA . SER A 1 85 ? 1.098 -8.011 6.866 1.00 95.00 85 SER A CA 1
ATOM 682 C C . SER A 1 85 ? 1.489 -6.930 7.885 1.00 95.00 85 SER A C 1
ATOM 684 O O . SER A 1 85 ? 0.606 -6.341 8.512 1.00 95.00 85 SER A O 1
ATOM 686 N N . SER A 1 86 ? 2.788 -6.636 8.026 1.00 95.44 86 SER A N 1
ATOM 687 C CA . SER A 1 86 ? 3.316 -5.563 8.872 1.00 95.44 86 SER A CA 1
ATOM 688 C C . SER A 1 86 ? 3.192 -4.169 8.244 1.00 95.44 86 SER A C 1
ATOM 690 O O . SER A 1 86 ? 3.416 -3.168 8.928 1.00 95.44 86 SER A O 1
ATOM 692 N N . LEU A 1 87 ? 2.783 -4.086 6.969 1.00 94.75 87 LEU A N 1
ATOM 693 C CA . LEU A 1 87 ? 2.603 -2.826 6.258 1.00 94.75 87 LEU A CA 1
ATOM 694 C C . LEU A 1 87 ? 1.656 -1.905 7.034 1.00 94.75 87 LEU A C 1
ATOM 696 O O . LEU A 1 87 ? 0.490 -2.228 7.272 1.00 94.75 87 LEU A O 1
ATOM 700 N N . CYS A 1 88 ? 2.182 -0.748 7.421 1.00 95.75 88 CYS A N 1
ATOM 701 C CA . CYS A 1 88 ? 1.514 0.188 8.311 1.00 95.75 88 CYS A CA 1
ATOM 702 C C . CYS A 1 88 ? 0.671 1.205 7.534 1.00 95.75 88 CYS A C 1
ATOM 704 O O . CYS A 1 88 ? 1.073 1.718 6.484 1.00 95.75 88 CYS A O 1
ATOM 706 N N . LEU A 1 89 ? -0.492 1.527 8.092 1.00 96.00 89 LEU A N 1
ATOM 707 C CA . LEU A 1 89 ? -1.421 2.549 7.643 1.00 96.00 89 LEU A CA 1
ATOM 708 C C . LEU A 1 89 ? -1.742 3.506 8.786 1.00 96.00 89 LEU A C 1
ATOM 710 O O . LEU A 1 89 ? -1.838 3.120 9.949 1.00 96.00 89 LEU A O 1
ATOM 714 N N . THR A 1 90 ? -1.968 4.764 8.434 1.00 95.75 90 THR A N 1
ATOM 715 C CA . THR A 1 90 ? -2.413 5.782 9.378 1.00 95.75 90 THR A CA 1
ATOM 716 C C . THR A 1 90 ? -3.452 6.691 8.739 1.00 95.75 90 THR A C 1
ATOM 718 O O . THR A 1 90 ? -3.576 6.786 7.511 1.00 95.75 90 THR A O 1
ATOM 721 N N . LYS A 1 91 ? -4.238 7.347 9.588 1.00 93.12 91 LYS A N 1
ATOM 722 C CA . LYS A 1 91 ? -5.215 8.349 9.177 1.00 93.12 91 LYS A CA 1
ATOM 723 C C . LYS A 1 91 ? -4.624 9.740 9.380 1.00 93.12 91 LYS A C 1
ATOM 725 O O . LYS A 1 91 ? -4.518 10.221 10.505 1.00 93.12 91 LYS A O 1
ATOM 730 N N . GLU A 1 92 ? -4.330 10.412 8.277 1.00 90.06 92 GLU A N 1
ATOM 731 C CA . GLU A 1 92 ? -3.911 11.812 8.249 1.00 90.06 92 GLU A CA 1
ATOM 732 C C . GLU A 1 92 ? -5.094 12.677 7.804 1.00 90.06 92 GLU A C 1
ATOM 734 O O . GLU A 1 92 ? -5.535 12.628 6.652 1.00 90.06 92 GLU A O 1
ATOM 739 N N . GLU A 1 93 ? -5.644 13.456 8.738 1.00 85.56 93 GLU A N 1
ATOM 740 C CA . GLU A 1 93 ? -6.842 14.282 8.541 1.00 85.56 93 GLU A CA 1
ATOM 741 C C . GLU A 1 93 ? -8.058 13.470 8.040 1.00 85.56 93 GLU A C 1
ATOM 743 O O . GLU A 1 93 ? -8.804 12.870 8.822 1.00 85.56 93 GLU A O 1
ATOM 748 N N . LYS A 1 94 ? -8.272 13.469 6.718 1.00 82.69 94 LYS A N 1
ATOM 749 C CA . LYS A 1 94 ? -9.369 12.799 6.005 1.00 82.69 94 LYS A CA 1
ATOM 750 C C . LYS A 1 94 ? -8.887 11.688 5.068 1.00 82.69 94 LYS A C 1
ATOM 752 O O . LYS A 1 94 ? -9.725 11.055 4.428 1.00 82.69 94 LYS A O 1
ATOM 757 N N . ASN A 1 95 ? -7.580 11.447 4.984 1.00 89.12 95 ASN A N 1
ATOM 758 C CA . ASN A 1 95 ? -6.979 10.490 4.061 1.00 89.12 95 ASN A CA 1
ATOM 759 C C . ASN A 1 95 ? -6.303 9.344 4.813 1.00 89.12 95 ASN A C 1
ATOM 761 O O . ASN A 1 95 ? -5.781 9.527 5.910 1.00 89.12 95 ASN A O 1
ATOM 765 N N . ILE A 1 96 ? -6.302 8.165 4.192 1.00 94.31 96 ILE A N 1
ATOM 766 C CA . ILE A 1 96 ? -5.507 7.030 4.657 1.00 94.31 96 ILE A CA 1
ATOM 767 C C . ILE A 1 96 ? -4.200 6.995 3.867 1.00 94.31 96 ILE A C 1
ATOM 769 O O . ILE A 1 96 ? -4.204 6.933 2.629 1.00 94.31 96 ILE A O 1
ATOM 773 N N . THR A 1 97 ? -3.087 7.024 4.586 1.00 94.00 97 THR A N 1
ATOM 774 C CA . THR A 1 97 ? -1.728 6.967 4.049 1.00 94.00 97 THR A CA 1
ATOM 775 C C . THR A 1 97 ? -1.028 5.712 4.554 1.00 94.00 97 THR A C 1
ATOM 777 O O . THR A 1 97 ? -1.359 5.182 5.613 1.00 94.00 97 THR A O 1
ATOM 780 N N . PHE A 1 98 ? -0.081 5.203 3.766 1.00 93.12 98 PHE A N 1
ATOM 781 C CA . PHE A 1 98 ? 0.864 4.216 4.279 1.00 93.12 98 PHE A CA 1
ATOM 782 C C . PHE A 1 98 ? 1.889 4.951 5.135 1.00 93.12 98 PHE A C 1
ATOM 784 O O . PHE A 1 98 ? 2.333 6.041 4.757 1.00 93.12 98 PHE A O 1
ATOM 791 N N . CYS A 1 99 ? 2.249 4.370 6.273 1.00 91.44 99 CYS A N 1
ATOM 792 C CA . CYS A 1 99 ? 3.271 4.942 7.135 1.00 91.44 99 CYS A CA 1
ATOM 793 C C . CYS A 1 99 ? 4.587 5.006 6.355 1.00 91.44 99 CYS A C 1
ATOM 795 O O . CYS A 1 99 ? 4.923 4.093 5.598 1.00 91.44 99 CYS A O 1
ATOM 797 N N . LYS A 1 100 ? 5.339 6.095 6.524 1.00 80.50 100 LYS A N 1
ATOM 798 C CA . LYS A 1 100 ? 6.709 6.140 6.012 1.00 80.50 100 LYS A CA 1
ATOM 799 C C . LYS A 1 100 ? 7.498 5.071 6.755 1.00 80.50 100 LYS A C 1
ATOM 801 O O . LYS A 1 100 ? 7.375 4.987 7.978 1.00 80.50 100 LYS A O 1
ATOM 806 N N . GLU A 1 101 ? 8.297 4.281 6.042 1.00 62.53 101 GLU A N 1
ATOM 807 C CA . GLU A 1 101 ? 9.298 3.451 6.706 1.00 62.53 101 GLU A CA 1
ATOM 808 C C . GLU A 1 101 ? 10.084 4.364 7.649 1.00 62.53 101 GLU A C 1
ATOM 810 O O . GLU A 1 101 ? 10.554 5.433 7.242 1.00 62.53 101 GLU A O 1
ATOM 815 N N . LYS A 1 102 ? 10.137 4.000 8.935 1.00 47.00 102 LYS A N 1
ATOM 816 C CA . LYS A 1 102 ? 11.018 4.662 9.894 1.00 47.00 102 LYS A CA 1
ATOM 817 C C . LYS A 1 102 ? 12.433 4.294 9.466 1.00 47.00 102 LYS A C 1
ATOM 819 O O . LYS A 1 102 ? 12.962 3.280 9.901 1.00 47.00 102 LYS A O 1
ATOM 824 N N . GLY A 1 103 ? 12.962 5.068 8.524 1.00 44.00 103 GLY A N 1
ATOM 825 C CA . GLY A 1 103 ? 14.346 4.988 8.103 1.00 44.00 103 GLY A CA 1
ATOM 826 C C . GLY A 1 103 ? 15.238 5.156 9.324 1.00 44.00 103 GLY A C 1
ATOM 827 O O . GLY A 1 103 ? 15.015 6.058 10.134 1.00 44.00 103 GLY A O 1
ATOM 828 N N . GLU A 1 104 ? 16.170 4.219 9.437 1.00 33.31 104 GLU A N 1
ATOM 829 C CA . GLU A 1 104 ? 17.374 4.258 10.267 1.00 33.31 104 GLU A CA 1
ATOM 830 C C . GLU A 1 104 ? 18.088 5.619 10.215 1.00 33.31 104 GLU A C 1
ATOM 832 O O . GLU A 1 104 ? 18.170 6.212 9.110 1.00 33.31 104 GLU A O 1
#

Sequence (104 aa):
MAKRNNLILSIFLITISIFLLLGINKTIKDHHDRQYTVVYNKIKEAAKACYQKAECEGEITLKDLYDKGYLDEAIDPITKEPIDSSLCLTKEEKNITFCKEKGE